Protein AF-A0A7Y8LCX1-F1 (afdb_monomer)

Sequence (69 aa):
MPLLLASTSPRRRELLALLGVPFNVVAPSFEEQLVTDRSAVEQVTSFALAKAQSVARYEPETIVLGSDT

Secondary structure (DSSP, 8-state):
--EEEE---HHHHHHHHTT----EEE---PPP---TT--HHHHHHHHHHHHHHHHHTT-TTSEEE----

Nearest PDB structures (foldseek):
  4jhc-assembly1_B  TM=9.738E-01  e=9.217E-06  Escherichia coli K-12
  4lu1-assembly1_B  TM=9.653E-01  e=9.870E-06  Escherichia coli K-12
  1exc-assembly1_A  TM=9.700E-01  e=3.382E-05  Bacillus subtilis
  4lu1-assembly1_A  TM=9.670E-01  e=5.460E-05  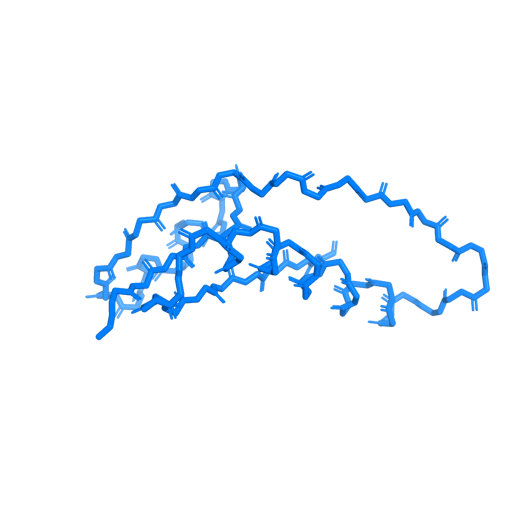Escherichia coli K-12
  4jhc-assembly1_A  TM=9.610E-01  e=8.814E-05  Escherichia coli K-12

Mean predicted aligned error: 2.55 Å

Foldseek 3Di:
DAEEELDPDPVVVVVVVVVVGDHYYDDAPDDQDDDDPDDPVRRFVVQQVNSQVSPCVVVVPYHYGGGGD

pLDDT: mean 96.17, std 3.02, range [80.31, 98.5]

Radius of gyration: 12.52 Å; Cα contacts (8 Å, |Δi|>4): 96; chains: 1; bounding box: 24×23×39 Å

Structure (mmCIF, N/CA/C/O backbone):
data_AF-A0A7Y8LCX1-F1
#
_entry.id   AF-A0A7Y8LCX1-F1
#
loop_
_atom_site.group_PDB
_atom_site.id
_atom_site.type_symbol
_atom_site.label_atom_id
_atom_site.label_alt_id
_atom_site.label_comp_id
_atom_site.label_asym_id
_atom_site.label_entity_id
_atom_site.label_seq_id
_atom_site.pdbx_PDB_ins_code
_atom_site.Cartn_x
_atom_site.Cartn_y
_atom_site.Cartn_z
_atom_site.occupancy
_atom_site.B_iso_or_equiv
_atom_site.auth_seq_id
_atom_site.auth_comp_id
_atom_site.auth_asym_id
_atom_site.auth_atom_id
_atom_site.pdbx_PDB_model_num
ATOM 1 N N . MET A 1 1 ? -5.681 8.571 13.748 1.00 80.31 1 MET A N 1
ATOM 2 C CA . MET A 1 1 ? -6.213 8.190 12.425 1.00 80.31 1 MET A CA 1
ATOM 3 C C . MET A 1 1 ? -6.074 6.684 12.288 1.00 80.31 1 MET A C 1
ATOM 5 O O . MET A 1 1 ? -5.008 6.181 12.636 1.00 80.31 1 MET A O 1
ATOM 9 N N . PRO A 1 2 ? -7.128 5.960 11.888 1.00 92.12 2 PRO A N 1
ATOM 10 C CA . PRO A 1 2 ? -7.039 4.527 11.621 1.00 92.12 2 PRO A CA 1
ATOM 11 C C . PRO A 1 2 ? -6.056 4.238 10.473 1.00 92.12 2 PRO A C 1
ATOM 13 O O . PRO A 1 2 ? -5.745 5.126 9.677 1.00 92.12 2 PRO A O 1
ATOM 16 N N . LEU A 1 3 ? -5.554 3.002 10.410 1.00 97.38 3 LEU A N 1
ATOM 17 C CA . LEU A 1 3 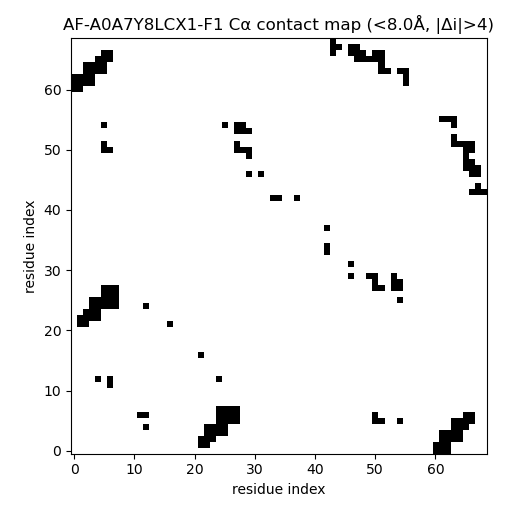? -4.684 2.512 9.339 1.00 97.38 3 LEU A CA 1
ATOM 18 C C . LEU A 1 3 ? -5.443 1.488 8.488 1.00 97.38 3 LEU A C 1
ATOM 20 O O . LEU A 1 3 ? -6.036 0.546 9.019 1.00 97.38 3 LEU A O 1
ATOM 24 N N . LEU A 1 4 ? -5.397 1.657 7.169 1.00 98.00 4 LEU A N 1
ATOM 25 C CA . LEU A 1 4 ? -5.926 0.716 6.188 1.00 98.00 4 LEU A CA 1
ATOM 26 C C . LEU A 1 4 ? -4.816 0.172 5.305 1.00 98.00 4 LEU A C 1
ATOM 28 O O . LEU A 1 4 ? -4.030 0.924 4.738 1.00 98.00 4 LEU A O 1
ATOM 32 N N . LEU A 1 5 ? -4.806 -1.143 5.125 1.00 98.50 5 LEU A N 1
ATOM 33 C CA . LEU A 1 5 ? -4.007 -1.810 4.110 1.00 98.50 5 LEU A CA 1
ATOM 34 C C . LEU A 1 5 ? -4.857 -2.007 2.848 1.00 98.50 5 LEU A C 1
ATOM 36 O O . LEU A 1 5 ? -5.776 -2.826 2.840 1.00 98.50 5 LEU A O 1
ATOM 40 N N . ALA A 1 6 ? -4.518 -1.294 1.773 1.00 98.19 6 ALA A N 1
ATOM 41 C CA . ALA A 1 6 ? -5.129 -1.436 0.453 1.00 98.19 6 ALA A CA 1
ATOM 42 C C . ALA A 1 6 ? -4.493 -2.616 -0.307 1.00 98.19 6 ALA A C 1
ATOM 44 O O . ALA A 1 6 ? -3.726 -2.439 -1.258 1.00 98.19 6 ALA A O 1
ATOM 45 N N . SER A 1 7 ? -4.749 -3.845 0.150 1.00 98.06 7 SER A N 1
ATOM 46 C CA . SER A 1 7 ? -4.181 -5.055 -0.450 1.00 98.06 7 SER A CA 1
ATOM 47 C C . SER A 1 7 ? -5.051 -6.289 -0.241 1.00 98.06 7 SER A C 1
ATOM 49 O O . SER A 1 7 ? -5.615 -6.487 0.827 1.00 98.06 7 SER A O 1
ATOM 51 N N . THR A 1 8 ? -5.067 -7.183 -1.229 1.00 96.94 8 THR A N 1
ATOM 52 C CA . THR A 1 8 ? -5.625 -8.541 -1.108 1.00 96.94 8 THR A CA 1
ATOM 53 C C . THR A 1 8 ? -4.571 -9.598 -0.755 1.00 96.94 8 THR A C 1
ATOM 55 O O . THR A 1 8 ? -4.901 -10.771 -0.617 1.00 96.94 8 THR A O 1
ATOM 58 N N . SER A 1 9 ? -3.297 -9.214 -0.598 1.00 97.88 9 SER A N 1
ATOM 59 C CA . SER A 1 9 ? -2.196 -10.152 -0.347 1.00 97.88 9 SER A CA 1
ATOM 60 C C . SER A 1 9 ? -2.180 -10.652 1.108 1.00 97.88 9 SER A C 1
ATOM 62 O O . SER A 1 9 ? -1.958 -9.841 2.016 1.00 97.88 9 SER A O 1
ATOM 64 N N . PRO A 1 10 ? -2.291 -11.976 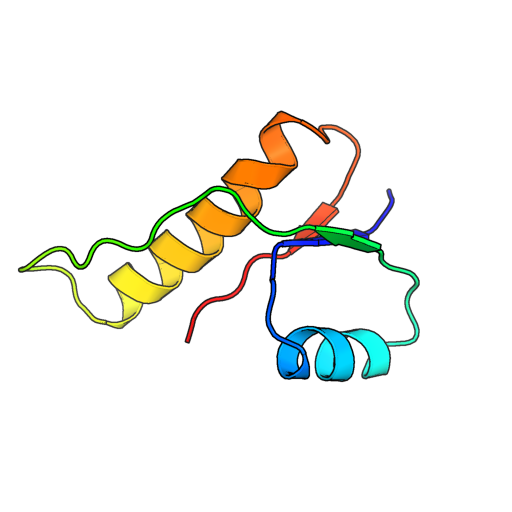1.353 1.00 97.62 10 PRO A N 1
ATOM 65 C CA . PRO A 1 10 ? -2.159 -12.540 2.698 1.00 97.62 10 PRO A CA 1
ATOM 66 C C . PRO A 1 10 ? -0.798 -12.223 3.332 1.00 97.62 10 PRO A C 1
ATOM 68 O O . PRO A 1 10 ? -0.736 -11.799 4.484 1.00 97.62 10 PRO A O 1
ATOM 71 N N . ARG A 1 11 ? 0.280 -12.306 2.539 1.00 98.25 11 ARG A N 1
ATOM 72 C CA . ARG A 1 11 ? 1.652 -12.014 2.977 1.00 98.25 11 ARG A CA 1
ATOM 73 C C . ARG A 1 11 ? 1.821 -10.567 3.445 1.00 98.25 11 ARG A C 1
ATOM 75 O O . ARG A 1 11 ? 2.459 -10.328 4.462 1.00 98.25 11 ARG A O 1
ATOM 82 N N . ARG A 1 12 ? 1.265 -9.583 2.725 1.00 97.94 12 ARG A N 1
ATOM 83 C CA . ARG A 1 12 ? 1.378 -8.166 3.133 1.00 97.94 12 ARG A CA 1
ATOM 84 C C . ARG A 1 12 ? 0.628 -7.892 4.437 1.00 97.94 12 ARG A C 1
ATOM 86 O O . ARG A 1 12 ? 1.131 -7.145 5.269 1.00 97.94 12 ARG A O 1
ATOM 93 N N . ARG A 1 13 ? -0.527 -8.534 4.643 1.00 98.12 13 ARG A N 1
ATOM 94 C CA . ARG A 1 13 ? -1.260 -8.474 5.917 1.00 98.12 13 ARG A CA 1
ATOM 95 C C . ARG A 1 13 ? -0.426 -9.043 7.065 1.00 98.12 13 ARG A C 1
ATOM 97 O O . ARG A 1 13 ? -0.329 -8.405 8.105 1.00 98.12 13 ARG A O 1
ATOM 104 N N . GLU A 1 14 ? 0.177 -10.213 6.872 1.00 98.31 14 GLU A N 1
ATOM 105 C CA . GLU A 1 14 ? 1.039 -10.851 7.878 1.00 98.31 14 GLU A CA 1
ATOM 106 C C . GLU A 1 14 ? 2.245 -9.976 8.232 1.00 98.31 14 GLU A C 1
ATOM 108 O O . GLU A 1 14 ? 2.519 -9.766 9.409 1.00 98.31 14 GLU A O 1
ATOM 113 N N . LEU A 1 15 ? 2.919 -9.401 7.229 1.00 98.25 15 LEU A N 1
ATOM 114 C CA . LEU A 1 15 ? 4.055 -8.503 7.446 1.00 98.25 15 LEU A CA 1
ATOM 115 C C . LEU A 1 15 ? 3.660 -7.234 8.206 1.00 98.25 15 LEU A C 1
ATOM 117 O O . LEU A 1 15 ? 4.366 -6.840 9.129 1.00 98.25 15 LEU A O 1
ATOM 121 N N . LEU A 1 16 ? 2.537 -6.601 7.850 1.00 98.00 16 LEU A N 1
ATOM 122 C CA . LEU A 1 16 ? 2.084 -5.390 8.536 1.00 98.00 16 LEU A CA 1
ATOM 123 C C . LEU A 1 16 ? 1.676 -5.678 9.990 1.00 98.00 16 LEU A C 1
ATOM 125 O O . LEU A 1 16 ? 1.932 -4.861 10.872 1.00 98.00 16 LEU A O 1
ATOM 129 N N . ALA A 1 17 ? 1.112 -6.860 10.257 1.00 97.94 17 ALA A N 1
ATOM 130 C CA . ALA A 1 17 ? 0.756 -7.294 11.607 1.00 97.94 17 ALA A CA 1
ATOM 131 C C . ALA A 1 17 ? 1.963 -7.409 12.552 1.00 97.94 17 ALA A C 1
ATOM 133 O O . ALA A 1 17 ? 1.800 -7.214 13.756 1.00 97.94 17 ALA A O 1
ATOM 134 N N . LEU A 1 18 ? 3.176 -7.632 12.028 1.00 98.31 18 LEU A N 1
ATOM 135 C CA . LEU A 1 18 ? 4.403 -7.647 12.835 1.00 98.31 18 LEU A CA 1
ATOM 136 C C . LEU A 1 18 ? 4.697 -6.301 13.515 1.00 98.31 18 LEU A C 1
ATOM 138 O O . LEU A 1 18 ? 5.439 -6.272 14.493 1.00 98.31 18 LEU A O 1
ATOM 142 N N . LEU A 1 19 ? 4.113 -5.195 13.038 1.00 96.50 19 LEU A N 1
ATOM 143 C CA . LEU A 1 19 ? 4.274 -3.879 13.664 1.00 96.50 19 LEU A CA 1
ATOM 144 C C . LEU A 1 19 ? 3.489 -3.729 14.977 1.00 96.50 19 LEU A C 1
ATOM 146 O O . LEU A 1 19 ? 3.711 -2.762 15.699 1.00 96.50 19 LEU A O 1
ATOM 150 N N . GLY A 1 20 ? 2.554 -4.637 15.286 1.00 96.69 20 GLY A N 1
ATOM 151 C CA . GLY A 1 20 ? 1.733 -4.565 16.502 1.00 96.69 20 GLY A CA 1
ATOM 152 C C . GLY A 1 20 ? 0.735 -3.397 16.534 1.00 96.69 20 GLY A C 1
ATOM 153 O O . GLY A 1 20 ? 0.181 -3.091 17.588 1.00 96.69 20 GLY A O 1
ATOM 154 N N . VAL A 1 21 ? 0.499 -2.738 15.395 1.00 95.94 21 VAL A N 1
ATOM 155 C CA . VAL A 1 21 ? -0.446 -1.619 15.249 1.00 95.94 21 VAL A CA 1
ATOM 156 C C . VAL A 1 21 ? -1.784 -2.146 14.718 1.00 95.94 21 VAL A C 1
ATOM 158 O O . VAL A 1 21 ? -1.775 -2.970 13.805 1.00 95.94 21 VAL A O 1
ATOM 161 N N . PRO A 1 22 ? -2.941 -1.690 15.232 1.00 97.19 22 PRO A N 1
ATOM 162 C CA . PRO A 1 22 ? -4.239 -2.064 14.676 1.00 97.19 22 PRO A CA 1
ATOM 163 C C . PRO A 1 22 ? -4.447 -1.461 13.279 1.00 97.19 22 PRO A C 1
ATOM 165 O O . PRO A 1 22 ? -4.231 -0.269 13.063 1.00 97.19 22 PRO A O 1
ATOM 168 N N . PHE A 1 23 ? -4.917 -2.279 12.338 1.00 98.12 23 PHE A N 1
ATOM 169 C CA . PHE A 1 23 ? -5.286 -1.859 10.987 1.00 98.12 23 PHE A CA 1
ATOM 170 C C . PHE A 1 23 ? -6.419 -2.730 10.443 1.00 98.12 23 PHE A C 1
ATOM 172 O O . PHE A 1 23 ? -6.570 -3.881 10.857 1.00 98.12 23 PHE A O 1
ATOM 179 N N . ASN A 1 24 ? -7.165 -2.207 9.470 1.00 97.69 24 ASN A N 1
ATOM 180 C CA . ASN A 1 24 ? -8.103 -3.009 8.682 1.00 97.69 24 ASN A CA 1
ATOM 181 C C . ASN A 1 24 ? -7.567 -3.209 7.260 1.00 97.69 24 ASN A C 1
ATOM 183 O O . ASN A 1 24 ? -6.645 -2.527 6.812 1.00 97.69 24 ASN A O 1
ATOM 187 N N . VAL A 1 25 ? -8.143 -4.168 6.540 1.00 97.69 25 VAL A N 1
ATOM 188 C CA . VAL A 1 25 ? -7.739 -4.512 5.173 1.00 97.69 25 VAL A CA 1
ATOM 189 C C . VAL A 1 25 ? -8.899 -4.243 4.230 1.00 97.69 25 VAL A C 1
ATOM 191 O O . VAL A 1 25 ? -10.029 -4.633 4.517 1.00 97.69 25 VAL A O 1
ATOM 194 N N . VAL A 1 26 ? -8.609 -3.606 3.100 1.00 97.69 26 VAL A N 1
ATOM 195 C CA . VAL A 1 26 ? -9.581 -3.332 2.038 1.00 97.69 26 VAL A CA 1
ATOM 196 C C . VAL A 1 26 ? -8.977 -3.758 0.705 1.00 97.69 26 VAL A C 1
ATOM 198 O O . VAL A 1 26 ? -7.811 -3.480 0.419 1.00 97.69 26 VAL A O 1
ATOM 201 N N . ALA A 1 27 ? -9.768 -4.444 -0.119 1.00 97.50 27 ALA A N 1
ATOM 202 C CA . ALA A 1 27 ? -9.376 -4.759 -1.486 1.00 97.50 27 ALA A CA 1
ATOM 203 C C . ALA A 1 27 ? -9.409 -3.468 -2.332 1.00 97.50 27 ALA A C 1
ATOM 205 O O . ALA A 1 27 ? -10.475 -2.856 -2.436 1.00 97.50 27 ALA A O 1
ATOM 206 N N . PRO A 1 28 ? -8.281 -3.022 -2.915 1.00 97.31 28 PRO A N 1
ATOM 207 C CA . PRO A 1 28 ? -8.275 -1.850 -3.784 1.00 97.31 28 PRO A CA 1
ATOM 208 C C . PRO A 1 28 ? -9.042 -2.146 -5.076 1.00 97.31 28 PRO A C 1
ATOM 210 O O . PRO A 1 28 ? -8.981 -3.258 -5.593 1.00 97.31 28 PRO A O 1
ATOM 213 N N . SER A 1 29 ? -9.723 -1.140 -5.627 1.00 97.00 29 SER A N 1
ATOM 214 C CA . SER A 1 29 ? -10.449 -1.269 -6.901 1.00 97.00 29 SER A CA 1
ATOM 215 C C . SER A 1 29 ? -9.582 -0.950 -8.125 1.00 97.00 29 SER A C 1
ATOM 217 O O . SER A 1 29 ? -10.108 -0.804 -9.224 1.00 97.00 29 SER A O 1
ATOM 219 N N . PHE A 1 30 ? -8.282 -0.718 -7.931 1.00 96.19 30 PHE A N 1
ATOM 220 C CA . PHE A 1 30 ? -7.347 -0.419 -9.011 1.00 96.19 30 PHE A CA 1
ATOM 221 C C . PHE A 1 30 ? -6.953 -1.699 -9.751 1.00 96.19 30 PHE A C 1
ATOM 223 O O . PHE A 1 30 ? -6.527 -2.668 -9.122 1.00 96.19 30 PHE A O 1
ATOM 230 N N . GLU A 1 31 ? -7.046 -1.666 -11.078 1.00 93.81 31 GLU A N 1
ATOM 231 C CA . GLU A 1 31 ? -6.571 -2.728 -11.961 1.00 93.81 31 GLU A CA 1
ATOM 232 C C . GLU A 1 31 ? -5.203 -2.361 -12.538 1.00 93.81 31 GLU A C 1
ATOM 234 O O . GLU A 1 31 ? -4.998 -1.266 -13.063 1.00 93.81 31 GLU A O 1
ATOM 239 N N . GLU A 1 32 ? -4.258 -3.289 -12.436 1.00 92.69 32 GLU A N 1
ATOM 240 C CA . GLU A 1 32 ? -2.898 -3.099 -12.927 1.00 92.69 32 GLU A CA 1
ATOM 241 C C . GLU A 1 32 ? -2.860 -3.224 -14.448 1.00 92.69 32 GLU A C 1
ATOM 243 O O . GLU A 1 32 ? -3.275 -4.229 -15.026 1.00 92.69 32 GLU A O 1
ATOM 248 N N . GLN A 1 33 ? -2.320 -2.202 -15.104 1.00 94.56 33 GLN A N 1
ATOM 249 C CA . GLN A 1 33 ? -2.106 -2.205 -16.545 1.00 94.56 33 GLN A CA 1
ATOM 250 C C . GLN A 1 33 ? -0.672 -1.795 -16.830 1.00 94.56 33 GLN A C 1
ATOM 252 O O . 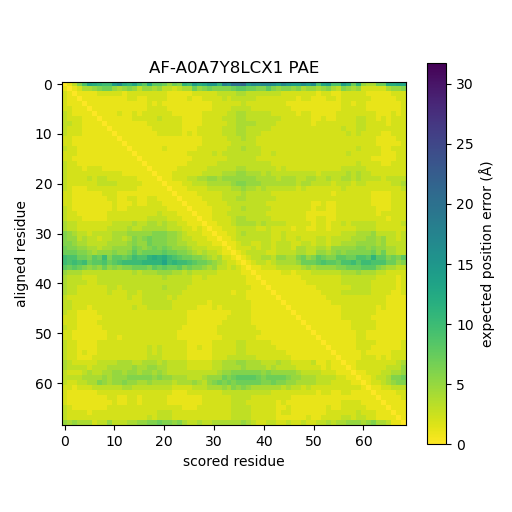GLN A 1 33 ? -0.258 -0.669 -16.539 1.00 94.56 33 GLN A O 1
ATOM 257 N N . LEU A 1 34 ? 0.101 -2.734 -17.377 1.00 92.81 34 LEU A N 1
ATOM 258 C CA . LEU A 1 34 ? 1.488 -2.484 -17.734 1.00 92.81 34 LEU A CA 1
ATOM 259 C C . LEU A 1 34 ? 1.537 -1.457 -18.866 1.00 92.81 34 LEU A C 1
ATOM 261 O O . LEU A 1 34 ? 0.933 -1.632 -19.922 1.00 92.81 34 LEU A O 1
ATOM 265 N N . VAL A 1 35 ? 2.289 -0.390 -18.632 1.00 92.69 35 VAL A N 1
ATOM 266 C CA . VAL A 1 35 ? 2.573 0.641 -19.626 1.00 92.69 35 VAL A CA 1
ATOM 267 C C . VAL A 1 35 ? 3.917 0.306 -20.248 1.00 92.69 35 VAL A C 1
ATOM 269 O O . VAL A 1 35 ? 4.947 0.348 -19.572 1.00 92.69 35 VAL A O 1
ATOM 272 N N . THR A 1 36 ? 3.884 -0.060 -21.526 1.00 85.62 36 THR A N 1
ATOM 273 C CA . THR A 1 36 ? 5.075 -0.172 -22.369 1.00 85.62 36 THR A CA 1
ATOM 274 C C . THR A 1 36 ? 5.768 1.194 -22.344 1.00 85.62 36 THR A C 1
ATOM 276 O O . THR A 1 36 ? 5.091 2.207 -22.461 1.00 85.62 36 THR A O 1
ATOM 279 N N . ASP A 1 37 ? 7.076 1.228 -22.089 1.00 92.62 37 ASP A N 1
ATOM 280 C CA . ASP A 1 37 ? 7.910 2.437 -21.906 1.00 92.62 37 ASP A CA 1
ATOM 281 C C . ASP A 1 37 ? 8.009 3.0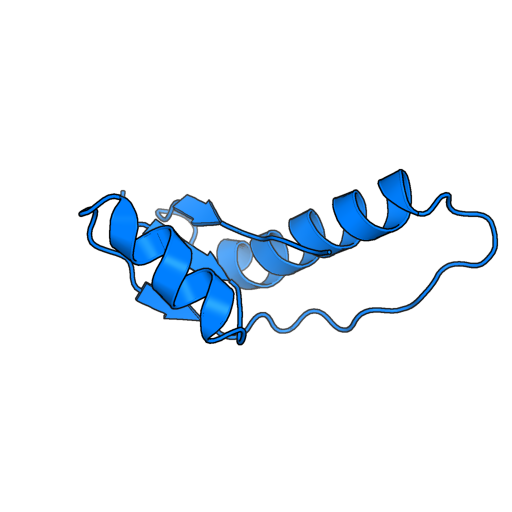17 -20.483 1.00 92.62 37 ASP A C 1
ATOM 283 O O . ASP A 1 37 ? 8.712 4.006 -20.282 1.00 92.62 37 ASP A O 1
ATOM 287 N N . ARG A 1 38 ? 7.403 2.389 -19.465 1.00 93.88 38 ARG A N 1
ATOM 288 C CA . ARG A 1 38 ? 7.764 2.670 -18.062 1.00 93.88 38 ARG A CA 1
ATOM 289 C C . ARG A 1 38 ? 8.804 1.685 -17.555 1.00 93.88 38 ARG A C 1
ATOM 291 O O . ARG A 1 38 ? 8.718 0.485 -17.811 1.00 93.88 38 ARG A O 1
ATOM 298 N N . SER A 1 39 ? 9.759 2.183 -16.777 1.00 96.44 39 SER A N 1
ATOM 299 C CA . SER A 1 39 ? 10.642 1.318 -16.001 1.00 96.44 39 SER A CA 1
ATOM 300 C C . SER A 1 39 ? 9.848 0.542 -14.945 1.00 96.44 39 SER A C 1
ATOM 302 O O . SER A 1 39 ? 8.789 0.979 -14.486 1.00 96.44 39 SER A O 1
ATOM 304 N N . ALA A 1 40 ? 10.393 -0.593 -14.500 1.00 95.75 40 ALA A N 1
ATOM 305 C CA . ALA A 1 40 ? 9.780 -1.387 -13.436 1.00 95.75 40 ALA A CA 1
ATOM 306 C C . ALA A 1 40 ? 9.555 -0.559 -12.158 1.00 95.75 40 ALA A C 1
ATOM 308 O O . ALA A 1 40 ? 8.497 -0.654 -11.546 1.00 95.75 40 ALA A O 1
ATOM 309 N N . VAL A 1 41 ? 10.509 0.310 -11.796 1.00 97.25 41 VAL A N 1
ATOM 310 C CA . VAL A 1 41 ? 10.416 1.177 -10.608 1.00 97.25 41 VAL A CA 1
ATOM 311 C C . VAL A 1 41 ? 9.250 2.156 -10.724 1.00 97.25 41 VAL A C 1
ATOM 313 O O . VAL A 1 41 ? 8.481 2.314 -9.776 1.00 97.25 41 VAL A O 1
ATOM 316 N N . GLU A 1 42 ? 9.079 2.796 -11.879 1.00 96.81 42 GLU A N 1
ATOM 317 C CA . GLU A 1 42 ? 7.958 3.715 -12.111 1.00 96.81 42 GLU A CA 1
ATOM 318 C C . GLU A 1 42 ? 6.622 2.979 -12.080 1.00 96.81 42 GLU A C 1
ATOM 320 O O . GLU A 1 42 ? 5.636 3.488 -11.545 1.00 96.81 42 GLU A O 1
ATOM 325 N N . GLN A 1 43 ? 6.595 1.766 -12.626 1.00 96.94 43 GLN A N 1
ATOM 326 C CA . GLN A 1 43 ? 5.402 0.942 -12.686 1.00 96.94 43 GLN A CA 1
ATOM 327 C C . GLN A 1 43 ? 4.929 0.546 -11.288 1.00 96.94 43 GLN A C 1
ATOM 329 O O . GLN A 1 43 ? 3.828 0.950 -10.905 1.00 96.94 43 GLN A O 1
ATOM 334 N N . VAL A 1 44 ? 5.787 -0.099 -10.488 1.00 96.88 44 VAL A N 1
ATOM 335 C CA . VAL A 1 44 ? 5.438 -0.514 -9.118 1.00 96.88 44 VAL A CA 1
ATOM 336 C C . VAL A 1 44 ? 5.107 0.685 -8.229 1.00 96.88 44 VAL A C 1
ATOM 338 O O . VAL A 1 44 ? 4.153 0.643 -7.454 1.00 96.88 44 VAL A O 1
ATOM 341 N N . THR A 1 45 ? 5.824 1.805 -8.383 1.00 97.19 45 THR A N 1
ATOM 342 C CA . THR A 1 45 ? 5.526 3.037 -7.635 1.00 97.19 45 THR A CA 1
ATOM 343 C C . THR A 1 45 ? 4.134 3.560 -7.984 1.00 97.19 45 THR A C 1
ATOM 345 O O . THR A 1 45 ? 3.347 3.886 -7.093 1.00 97.19 45 THR A O 1
ATOM 348 N N . SER A 1 46 ? 3.798 3.597 -9.278 1.00 97.25 46 SER A N 1
ATOM 349 C CA . SER A 1 46 ? 2.493 4.069 -9.741 1.00 97.25 46 SER A CA 1
ATOM 350 C C . SER A 1 46 ? 1.351 3.149 -9.308 1.00 97.25 46 SER A C 1
ATOM 352 O O . SER A 1 46 ? 0.308 3.640 -8.882 1.00 97.25 46 SER A O 1
ATOM 354 N N . PHE A 1 47 ? 1.554 1.830 -9.337 1.00 97.81 47 PHE A N 1
ATOM 355 C CA . PHE A 1 47 ? 0.549 0.855 -8.919 1.00 97.81 47 PHE A CA 1
ATOM 356 C C . PHE A 1 47 ? 0.325 0.886 -7.408 1.00 97.81 47 PHE A C 1
ATOM 358 O O . PHE A 1 47 ? -0.823 0.902 -6.961 1.00 97.81 47 PHE A O 1
ATOM 365 N N . ALA A 1 48 ? 1.393 0.972 -6.609 1.00 98.19 48 ALA A N 1
ATOM 366 C CA . ALA A 1 48 ? 1.287 1.104 -5.159 1.00 98.19 48 ALA A CA 1
ATOM 367 C C . ALA A 1 48 ? 0.486 2.357 -4.770 1.00 98.19 48 ALA A C 1
ATOM 369 O O . ALA A 1 48 ? -0.427 2.279 -3.942 1.00 98.19 48 ALA A O 1
ATOM 370 N N . LEU A 1 49 ? 0.787 3.494 -5.411 1.00 98.00 49 LEU A N 1
ATOM 371 C CA . LEU A 1 49 ? 0.070 4.748 -5.198 1.00 98.00 49 LEU A CA 1
ATOM 372 C C . LEU A 1 49 ? -1.400 4.641 -5.626 1.00 98.00 49 LEU A C 1
ATOM 374 O O . LEU A 1 49 ? -2.287 5.007 -4.855 1.00 98.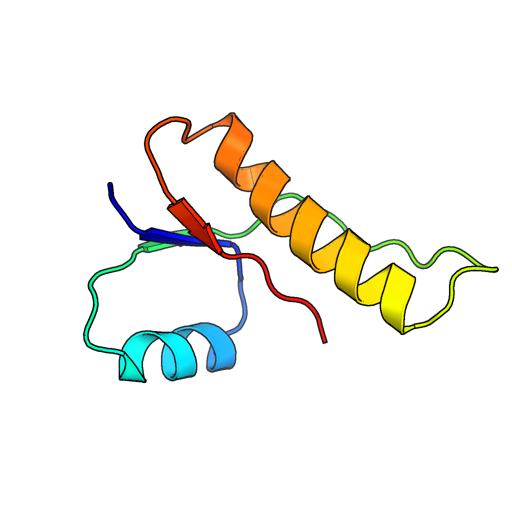00 49 LEU A O 1
ATOM 378 N N . ALA A 1 50 ? -1.672 4.105 -6.817 1.00 98.00 50 ALA A N 1
ATOM 379 C CA . ALA A 1 50 ? -3.029 3.995 -7.345 1.00 98.00 50 ALA A CA 1
ATOM 380 C C . ALA A 1 50 ? -3.914 3.065 -6.497 1.00 98.00 50 ALA A C 1
ATOM 382 O O . ALA A 1 50 ? -5.078 3.381 -6.237 1.00 98.00 50 ALA A O 1
ATOM 383 N N . LYS A 1 51 ? -3.356 1.965 -5.971 1.00 98.25 51 LYS A N 1
ATOM 384 C CA . LYS A 1 51 ? -4.040 1.094 -5.000 1.00 98.25 51 LYS A CA 1
ATOM 385 C C . LYS A 1 51 ? -4.446 1.866 -3.749 1.00 98.25 51 LYS A C 1
ATOM 387 O O . LYS A 1 51 ? -5.619 1.821 -3.377 1.00 98.25 51 LYS A O 1
ATOM 392 N N . ALA A 1 52 ? -3.521 2.613 -3.141 1.00 98.12 52 ALA A N 1
ATOM 393 C CA . ALA A 1 52 ? -3.820 3.428 -1.963 1.00 98.12 52 ALA A CA 1
ATOM 394 C C . ALA A 1 52 ? -4.897 4.485 -2.260 1.00 98.12 52 ALA A C 1
ATOM 396 O O . ALA A 1 52 ? -5.880 4.599 -1.529 1.00 98.12 52 ALA A O 1
ATOM 397 N N . GLN A 1 53 ? -4.766 5.208 -3.374 1.00 97.56 53 GLN A N 1
ATOM 398 C CA . GLN A 1 53 ? -5.716 6.246 -3.784 1.00 97.56 53 GLN A CA 1
ATOM 399 C C . GLN A 1 53 ? -7.125 5.697 -4.051 1.00 97.56 53 GLN A C 1
ATOM 401 O O . GLN A 1 53 ? -8.110 6.359 -3.721 1.00 97.56 53 GLN A O 1
ATOM 406 N N . SER A 1 54 ? -7.235 4.479 -4.597 1.00 97.38 54 SER A N 1
ATOM 407 C CA . SER A 1 54 ? -8.530 3.841 -4.876 1.00 97.38 54 SER A CA 1
ATOM 408 C C . SER A 1 54 ? -9.390 3.634 -3.622 1.00 97.38 54 SER A C 1
ATOM 410 O O . SER A 1 54 ? -10.618 3.669 -3.719 1.00 97.38 54 SER A O 1
ATOM 412 N N . VAL A 1 55 ? -8.745 3.481 -2.458 1.00 96.88 55 VAL A N 1
ATOM 413 C CA . VAL A 1 55 ? -9.387 3.354 -1.142 1.00 96.88 55 VAL A CA 1
ATOM 414 C C . VAL A 1 55 ? -9.489 4.716 -0.452 1.00 96.88 55 VAL A C 1
ATOM 416 O O . VAL A 1 55 ? -10.559 5.072 0.030 1.00 96.88 55 VAL A O 1
ATOM 419 N N . ALA A 1 56 ? -8.416 5.517 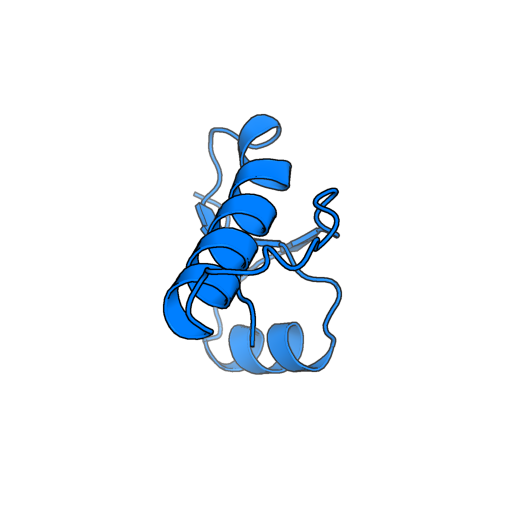-0.462 1.00 96.62 56 ALA A N 1
ATOM 420 C CA . ALA A 1 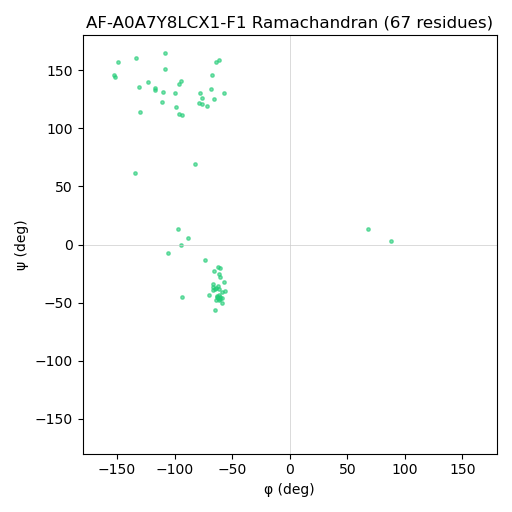56 ? -8.351 6.801 0.245 1.00 96.62 56 ALA A CA 1
ATOM 421 C C . ALA A 1 56 ? -9.454 7.787 -0.173 1.00 96.62 56 ALA A C 1
ATOM 423 O O . ALA A 1 56 ? -9.952 8.538 0.660 1.00 96.62 56 ALA A O 1
ATOM 424 N N . ARG A 1 57 ? -9.899 7.750 -1.438 1.00 95.00 57 ARG A N 1
ATOM 425 C CA . ARG A 1 57 ? -11.005 8.597 -1.924 1.00 95.00 57 ARG A CA 1
ATOM 426 C C . ARG A 1 57 ? -12.339 8.378 -1.195 1.00 95.00 57 ARG A C 1
ATOM 428 O O . ARG A 1 57 ? -13.204 9.244 -1.269 1.00 95.00 57 ARG A O 1
ATOM 435 N N . TYR A 1 58 ? -12.511 7.234 -0.533 1.00 94.56 58 TYR A N 1
ATOM 436 C CA . TYR A 1 58 ? -13.702 6.891 0.248 1.00 94.56 58 TYR A CA 1
ATOM 437 C C . TYR A 1 58 ? -13.469 6.972 1.764 1.00 94.56 58 TYR A C 1
ATOM 439 O O . TYR A 1 58 ? -14.421 6.862 2.528 1.00 94.56 58 TYR A O 1
ATOM 447 N N . GLU A 1 59 ? -12.222 7.183 2.192 1.00 93.06 59 GLU A N 1
ATOM 448 C CA . GLU A 1 59 ? -11.763 7.093 3.584 1.00 93.06 59 GLU A CA 1
ATOM 449 C C . GLU A 1 59 ? -10.866 8.303 3.937 1.00 93.06 59 GLU A C 1
ATOM 451 O O . GLU A 1 59 ? -9.678 8.135 4.227 1.00 93.06 59 GLU A O 1
ATOM 456 N N . PRO A 1 60 ? -11.390 9.545 3.878 1.00 89.56 60 PRO A N 1
ATOM 457 C CA . PRO A 1 60 ? -10.578 10.769 3.923 1.00 89.56 60 PRO A CA 1
ATOM 458 C C . PRO A 1 60 ? -9.841 11.004 5.252 1.00 89.56 60 PRO A C 1
ATOM 460 O O . PRO A 1 60 ? -8.820 11.683 5.275 1.00 89.56 60 PRO A O 1
ATOM 463 N N . GLU A 1 61 ? -10.319 10.417 6.351 1.00 93.94 61 GLU A N 1
ATOM 464 C CA . GLU A 1 61 ? -9.760 10.585 7.704 1.00 93.94 61 GLU A CA 1
ATOM 465 C C . GLU A 1 61 ? -8.801 9.443 8.106 1.00 93.94 61 GLU A C 1
ATOM 467 O O . GLU A 1 61 ? -8.434 9.281 9.277 1.00 93.94 61 GLU A O 1
ATOM 472 N N . THR A 1 62 ? -8.388 8.630 7.131 1.00 95.62 62 THR A N 1
ATOM 473 C CA . T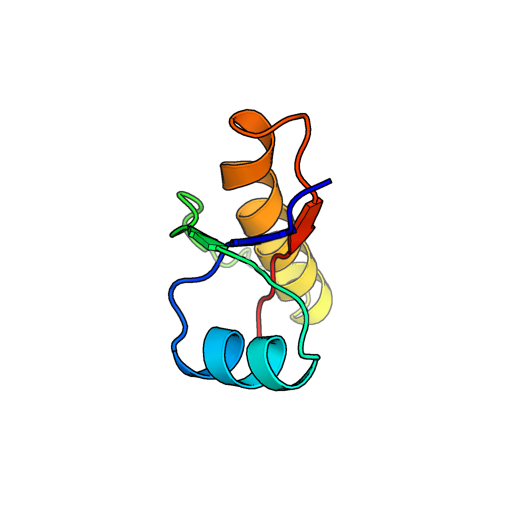HR A 1 62 ? -7.700 7.357 7.349 1.00 95.62 62 THR A CA 1
ATOM 474 C C . THR A 1 62 ? -6.351 7.326 6.637 1.00 95.62 62 THR A C 1
ATOM 476 O O . THR A 1 62 ? -6.210 7.773 5.501 1.00 95.62 62 THR A O 1
ATOM 479 N N . ILE A 1 63 ? -5.335 6.757 7.287 1.00 97.44 63 ILE A N 1
ATOM 480 C CA . ILE A 1 63 ? -4.043 6.507 6.641 1.00 97.44 63 ILE A CA 1
ATOM 481 C C . ILE A 1 63 ? -4.187 5.246 5.791 1.00 97.44 63 ILE A C 1
ATOM 483 O O . ILE A 1 63 ? -4.499 4.182 6.321 1.00 97.44 63 ILE A O 1
ATOM 487 N N . VAL A 1 64 ? -3.936 5.345 4.484 1.00 98.06 64 VAL A N 1
ATOM 488 C CA . VAL A 1 64 ? -4.024 4.205 3.562 1.00 98.06 64 VAL A CA 1
ATOM 489 C C . VAL A 1 64 ? -2.639 3.804 3.066 1.00 98.06 64 VAL A C 1
ATOM 491 O O . VAL A 1 64 ? -1.929 4.596 2.450 1.00 98.06 64 VAL A O 1
ATOM 494 N N . LEU A 1 65 ? -2.271 2.546 3.299 1.00 98.12 65 LEU A N 1
ATOM 495 C CA . LEU A 1 65 ? -1.034 1.936 2.832 1.00 98.12 65 LEU A CA 1
ATOM 496 C C . LEU A 1 65 ? -1.290 1.105 1.570 1.00 98.12 65 LEU A C 1
ATOM 498 O O . LEU A 1 65 ? -2.020 0.112 1.607 1.00 98.12 65 LEU A O 1
ATOM 502 N N . GLY A 1 66 ? -0.647 1.487 0.468 1.00 97.56 66 GLY A N 1
ATOM 503 C CA . GLY A 1 66 ? -0.565 0.705 -0.767 1.00 97.56 66 GLY A CA 1
ATOM 504 C C . GLY A 1 66 ? 0.839 0.142 -0.973 1.00 97.56 66 GLY A C 1
ATOM 505 O O . GLY A 1 66 ? 1.826 0.712 -0.514 1.00 97.56 66 GLY A O 1
ATOM 506 N N . SER A 1 67 ? 0.935 -1.000 -1.651 1.00 97.50 67 SER A N 1
ATOM 507 C CA . SER A 1 67 ? 2.208 -1.639 -1.992 1.00 97.50 67 SER A CA 1
ATOM 508 C C . SER A 1 67 ? 2.052 -2.456 -3.267 1.00 97.50 67 SER A C 1
ATOM 510 O O . SER A 1 67 ? 1.018 -3.090 -3.497 1.00 97.50 67 SER A O 1
ATOM 512 N N . ASP A 1 68 ? 3.115 -2.451 -4.058 1.00 97.19 68 ASP A N 1
ATOM 513 C CA . ASP A 1 68 ? 3.277 -3.237 -5.268 1.00 97.19 68 ASP A CA 1
ATOM 514 C C . ASP A 1 68 ? 4.665 -3.889 -5.269 1.00 97.19 68 ASP A C 1
ATOM 516 O O . ASP A 1 68 ? 5.517 -3.521 -4.450 1.00 97.19 68 ASP A O 1
ATOM 520 N N . THR A 1 69 ? 4.870 -4.937 -6.063 1.00 92.62 69 THR A N 1
ATOM 521 C CA . THR A 1 69 ? 6.125 -5.707 -6.085 1.00 92.62 69 THR A CA 1
ATOM 522 C C . THR A 1 69 ? 6.335 -6.316 -7.451 1.00 92.62 69 THR A C 1
ATOM 524 O O . THR A 1 69 ? 5.365 -6.940 -7.928 1.00 92.62 69 THR A O 1
#

Solvent-accessible surface area (backbone atoms only — not comparable to full-atom values): 4073 Å² total; per-residue (Å²): 114,56,38,34,37,28,47,82,52,67,66,60,54,55,59,55,51,73,70,75,60,84,65,49,74,41,72,38,82,56,77,91,73,92,57,90,92,57,53,70,68,57,46,34,53,50,51,11,50,45,17,15,50,53,45,34,80,81,37,84,76,42,48,57,46,39,70,58,130